Protein AF-A0A7K5X9U5-F1 (afdb_monomer_lite)

pLDDT: mean 81.08, std 15.01, range [49.41, 96.25]

InterPro domains:
  IPR004281 Interleukin-12 alpha [PF03039] (8-74)
  IPR009079 Four-helical cytokine-like, core [G3DSA:1.20.1250.10] (1-88)
  IPR009079 Four-helical cytokine-like, core [SSF47266] (5-85)

Organism: NCBI:txid458190

Radius of gyration: 16.97 Å; chains: 1; bounding box: 42×28×43 Å

Secondary structure (DSSP, 8-state):
----TTSS---GGG-----TTTTS--HHHHHS----S-TTSHHHHHHHHHHHHHHHHHHHHHHHHHHGGG-S-HHHHHHHHHHHHHS--

Foldseek 3Di:
DDQPPQNDDDDPVRDDPDDQCVVDQPLVVLQDPPPPPDPDPCPVVVVVSLLSNLVSLLSSLVSVLVVCVVPPPVVVNVVSVVSNVVSDD

Sequence (89 aa):
QELNTLGFECILEEIDLEDITKNQINTIKACISEDPGVKKKYISSFSIIFFKCLQGIYEDLNAYRAELKNFSDQKVLATIDEMMKVSLP

Structure (mmCIF, N/CA/C/O backbone):
data_AF-A0A7K5X9U5-F1
#
_entry.id   AF-A0A7K5X9U5-F1
#
loop_
_atom_site.group_PDB
_atom_site.id
_atom_site.type_symbol
_atom_site.label_atom_id
_atom_site.label_alt_id
_atom_site.label_comp_id
_atom_site.label_asym_id
_atom_site.label_entity_id
_atom_site.label_seq_id
_atom_site.pdbx_PDB_ins_code
_atom_site.Cartn_x
_atom_site.Cartn_y
_atom_site.Cartn_z
_atom_site.occupancy
_atom_site.B_iso_or_equiv
_atom_site.auth_seq_id
_atom_site.auth_comp_id
_atom_site.auth_asym_id
_atom_site.auth_atom_id
_atom_site.pdbx_PDB_model_num
ATOM 1 N N . GLN A 1 1 ? -7.684 -17.565 21.463 1.00 52.22 1 GLN A N 1
ATOM 2 C CA . GLN A 1 1 ? -7.897 -17.402 20.016 1.00 52.22 1 GLN A CA 1
ATOM 3 C C . GLN A 1 1 ? -7.151 -16.137 19.641 1.00 52.22 1 GLN A C 1
ATOM 5 O O . GLN A 1 1 ? -7.532 -15.077 20.120 1.00 52.22 1 GLN A O 1
ATOM 10 N N . GLU A 1 2 ? -6.001 -16.264 18.977 1.00 55.62 2 GLU A N 1
ATOM 11 C CA . GLU A 1 2 ? -5.272 -15.090 18.486 1.00 55.62 2 GLU A CA 1
ATOM 12 C C . GLU A 1 2 ? -6.105 -14.486 17.360 1.00 55.62 2 GLU A C 1
ATOM 14 O O . GLU A 1 2 ? -6.333 -15.118 16.333 1.00 55.62 2 GLU A O 1
ATOM 19 N N . LEU A 1 3 ? -6.638 -13.295 17.607 1.00 54.22 3 LEU A N 1
ATOM 20 C CA . LEU A 1 3 ? -7.225 -12.478 16.561 1.00 54.22 3 LEU A CA 1
ATOM 21 C C . LEU A 1 3 ? -6.094 -12.101 15.601 1.00 54.22 3 LEU A C 1
ATOM 23 O O . LEU A 1 3 ? -5.024 -11.675 16.037 1.00 54.22 3 LEU A O 1
ATOM 27 N N . ASN A 1 4 ? -6.315 -12.297 14.304 1.00 65.00 4 ASN A N 1
ATOM 28 C CA . ASN A 1 4 ? -5.407 -11.805 13.273 1.00 65.00 4 ASN A CA 1
ATOM 29 C C . ASN A 1 4 ? -5.253 -10.272 13.376 1.00 65.00 4 ASN A C 1
ATOM 31 O O . ASN A 1 4 ? -5.983 -9.606 14.109 1.00 65.00 4 ASN A O 1
ATOM 35 N N . THR A 1 5 ? -4.317 -9.691 12.624 1.00 63.69 5 THR A N 1
ATOM 36 C CA . THR A 1 5 ? -4.013 -8.245 12.653 1.00 63.69 5 THR A CA 1
ATOM 37 C C . THR A 1 5 ? -5.245 -7.351 12.442 1.00 63.69 5 THR A C 1
ATOM 39 O O . THR A 1 5 ? -5.249 -6.196 12.852 1.00 63.69 5 THR A O 1
ATOM 42 N N . LEU A 1 6 ? -6.295 -7.883 11.812 1.00 64.81 6 LEU A N 1
ATOM 43 C CA . LEU A 1 6 ? -7.538 -7.176 11.521 1.00 64.81 6 LEU A CA 1
ATOM 44 C C . LEU A 1 6 ? -8.595 -7.311 12.628 1.00 64.81 6 LEU A C 1
ATOM 46 O O . LEU A 1 6 ? -9.527 -6.515 12.667 1.00 64.81 6 LEU A O 1
ATOM 50 N N . GLY A 1 7 ? -8.449 -8.250 13.566 1.00 67.25 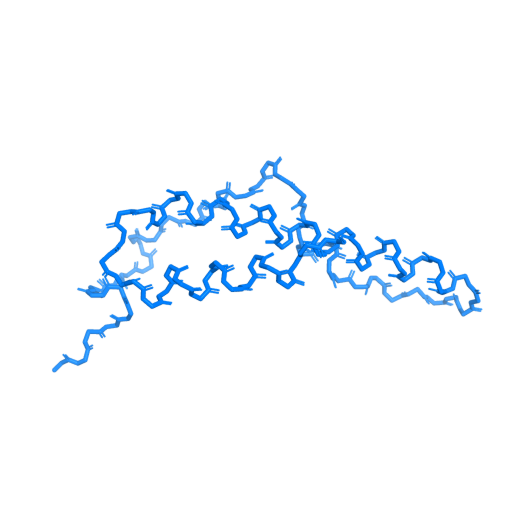7 GLY A N 1
ATOM 51 C CA . GLY A 1 7 ? -9.423 -8.452 14.638 1.00 67.25 7 GLY A CA 1
ATOM 52 C C . GLY A 1 7 ? -10.668 -9.240 14.217 1.00 67.25 7 GLY A C 1
ATOM 53 O O . GLY A 1 7 ? -11.671 -9.206 14.928 1.00 67.25 7 GLY A O 1
ATOM 54 N N . PHE A 1 8 ? -10.630 -9.930 13.077 1.00 71.12 8 PHE A N 1
ATOM 55 C CA . PHE A 1 8 ? -11.720 -10.763 12.562 1.00 71.12 8 PHE A CA 1
ATOM 56 C C . PHE A 1 8 ? -11.204 -11.713 11.480 1.00 71.12 8 PHE A C 1
ATOM 58 O O . PHE A 1 8 ? -10.357 -11.342 10.676 1.00 71.12 8 PHE A O 1
ATOM 65 N N . GLU A 1 9 ? -11.707 -12.943 11.441 1.00 77.25 9 GLU A N 1
ATOM 66 C CA . GLU A 1 9 ? -11.358 -13.928 10.411 1.00 77.25 9 GLU A CA 1
ATOM 67 C C . GLU A 1 9 ? -12.179 -13.664 9.138 1.00 77.25 9 GLU A C 1
ATOM 69 O O . GLU A 1 9 ? -13.391 -13.493 9.234 1.00 77.25 9 GLU A O 1
ATOM 74 N N . CYS A 1 10 ? -11.523 -13.604 7.974 1.00 76.94 10 CYS A N 1
ATOM 75 C CA . CYS A 1 10 ? -12.178 -13.460 6.668 1.00 76.94 10 CYS A CA 1
ATOM 76 C C . CYS A 1 10 ? -12.048 -14.751 5.865 1.00 76.94 10 CYS A C 1
ATOM 78 O O . CYS A 1 10 ? -10.983 -15.377 5.883 1.00 76.94 10 CYS A O 1
ATOM 80 N N . ILE A 1 11 ? -13.078 -15.088 5.089 1.00 84.88 11 ILE A N 1
ATOM 81 C CA . ILE A 1 11 ? -12.988 -16.090 4.014 1.00 84.88 11 ILE A CA 1
ATOM 82 C C . ILE A 1 11 ? -12.753 -15.413 2.659 1.00 84.88 11 ILE A C 1
ATOM 84 O O . ILE A 1 11 ? -13.014 -14.224 2.498 1.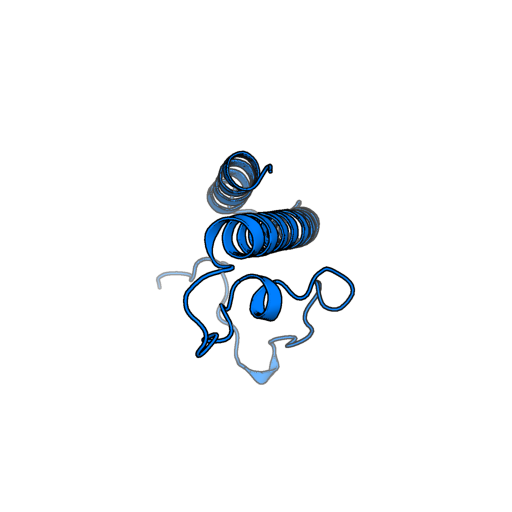00 84.88 11 ILE A O 1
ATOM 88 N N . LEU A 1 12 ? -12.247 -16.157 1.671 1.00 82.50 12 LEU A N 1
ATOM 89 C CA . LEU A 1 12 ? -11.878 -15.602 0.362 1.00 82.50 12 LEU A CA 1
ATOM 90 C C . LEU A 1 12 ? -13.064 -14.926 -0.344 1.00 82.50 12 LEU A C 1
ATOM 92 O O . LEU A 1 12 ? -12.882 -13.943 -1.051 1.00 82.50 12 LEU A O 1
ATOM 96 N N . GLU A 1 13 ? -14.272 -15.436 -0.124 1.00 85.44 13 GLU A N 1
ATOM 97 C CA . GLU A 1 13 ? -15.520 -14.920 -0.681 1.00 85.44 13 GLU A CA 1
ATOM 98 C C . GLU A 1 13 ? -15.924 -13.548 -0.114 1.00 85.44 13 GLU A C 1
ATOM 100 O O . GLU A 1 13 ? -16.710 -12.841 -0.740 1.00 85.44 13 GLU A O 1
ATOM 105 N N . GLU A 1 14 ? -15.402 -13.168 1.054 1.00 81.94 14 GLU A N 1
ATOM 106 C CA . GLU A 1 14 ? -15.650 -11.871 1.699 1.00 81.94 14 GLU A CA 1
ATOM 107 C C . GLU A 1 14 ? -14.604 -10.814 1.314 1.00 81.94 14 GLU A C 1
ATOM 109 O O . GLU A 1 14 ? -14.773 -9.636 1.632 1.00 81.94 14 GLU A O 1
ATOM 114 N N . ILE A 1 15 ? -13.516 -11.223 0.651 1.00 82.12 15 ILE A N 1
ATOM 115 C CA . ILE A 1 15 ? -12.414 -10.336 0.284 1.00 82.12 15 ILE A CA 1
ATOM 116 C C . ILE A 1 15 ? -12.744 -9.648 -1.036 1.00 82.12 15 ILE A C 1
ATOM 118 O O . ILE A 1 15 ? -12.853 -10.286 -2.085 1.00 82.12 15 ILE A O 1
ATOM 122 N N . ASP A 1 16 ? -12.825 -8.323 -0.991 1.00 85.38 16 ASP A N 1
ATOM 123 C CA . ASP A 1 16 ? -12.778 -7.514 -2.197 1.00 85.38 16 ASP A CA 1
ATOM 124 C C . ASP A 1 16 ? -11.354 -7.545 -2.775 1.00 85.38 16 ASP A C 1
ATOM 126 O O . ASP A 1 16 ? -10.390 -7.142 -2.122 1.00 85.38 16 ASP A O 1
ATOM 130 N N . LEU A 1 17 ? -11.221 -8.078 -3.992 1.00 87.00 17 LEU A N 1
ATOM 131 C CA . LEU A 1 17 ? -9.951 -8.168 -4.718 1.00 87.00 17 LEU A CA 1
ATOM 132 C C . LEU A 1 17 ? -9.683 -6.914 -5.564 1.00 87.00 17 LEU A C 1
ATOM 134 O O . LEU A 1 17 ? -8.734 -6.903 -6.354 1.00 87.00 17 LEU A O 1
ATOM 138 N N . GLU A 1 18 ? -10.524 -5.882 -5.458 1.00 90.88 18 GLU A N 1
ATOM 139 C CA . GLU A 1 18 ? -10.298 -4.612 -6.127 1.00 90.88 18 GLU A CA 1
ATOM 140 C C . GLU A 1 18 ? -9.027 -3.929 -5.606 1.00 90.88 18 GLU A C 1
ATOM 142 O O . GLU A 1 18 ? -8.868 -3.624 -4.425 1.00 90.88 18 GLU A O 1
ATOM 147 N N . ASP A 1 19 ? -8.118 -3.646 -6.535 1.00 91.19 19 ASP A N 1
ATOM 148 C CA . ASP A 1 19 ? -6.945 -2.828 -6.270 1.00 91.19 19 ASP A CA 1
ATOM 149 C C . ASP A 1 19 ? -7.347 -1.348 -6.195 1.00 91.19 19 ASP A C 1
ATOM 151 O O . ASP A 1 19 ? -7.671 -0.710 -7.206 1.00 91.19 19 ASP A O 1
ATOM 155 N N . ILE A 1 20 ? -7.298 -0.792 -4.984 1.00 93.50 20 ILE A N 1
ATOM 156 C CA . ILE A 1 20 ? -7.621 0.612 -4.719 1.00 93.50 20 ILE A CA 1
ATOM 157 C C . ILE A 1 20 ? -6.632 1.586 -5.386 1.00 93.50 20 ILE A C 1
ATOM 159 O O . ILE A 1 20 ? -6.965 2.758 -5.572 1.00 93.50 20 ILE A O 1
ATOM 163 N N . THR A 1 21 ? -5.440 1.126 -5.789 1.00 94.19 21 THR A N 1
ATOM 164 C CA . THR A 1 21 ? -4.402 1.953 -6.427 1.00 94.19 21 THR A CA 1
ATOM 165 C C . THR A 1 21 ? -4.325 1.754 -7.941 1.00 94.19 21 THR A C 1
ATOM 167 O O . THR A 1 21 ? -3.513 2.388 -8.612 1.00 94.19 21 THR 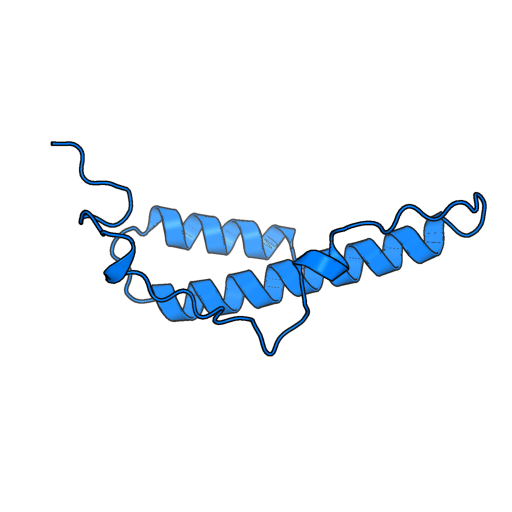A O 1
ATOM 170 N N . LYS A 1 22 ? -5.266 1.005 -8.542 1.00 91.38 22 LYS A N 1
ATOM 171 C CA . LYS A 1 22 ? -5.300 0.684 -9.987 1.00 91.38 22 LYS A CA 1
ATOM 172 C C . LYS A 1 22 ? -5.190 1.878 -10.949 1.00 91.38 22 LYS A C 1
ATOM 174 O O . LYS A 1 22 ? -4.813 1.702 -12.106 1.00 91.38 22 LYS A O 1
ATOM 179 N N . ASN A 1 23 ? -5.572 3.077 -10.500 1.00 91.06 23 ASN A N 1
ATOM 180 C CA . ASN A 1 23 ? -5.547 4.316 -11.287 1.00 91.06 23 ASN A CA 1
ATOM 181 C C . ASN A 1 23 ? -4.262 5.148 -11.083 1.00 91.06 23 ASN A C 1
ATOM 183 O O . ASN A 1 23 ? -4.136 6.218 -11.680 1.00 91.06 23 ASN A O 1
ATOM 187 N N . GLN A 1 24 ? -3.346 4.697 -10.225 1.00 91.69 24 GLN A N 1
ATOM 188 C CA . GLN A 1 24 ? -2.074 5.346 -9.906 1.00 91.69 24 GLN A CA 1
ATOM 189 C C . GLN A 1 24 ? -0.924 4.720 -10.714 1.00 91.69 24 GLN A C 1
ATOM 191 O O . GLN A 1 24 ? -1.143 3.973 -11.677 1.00 91.69 24 GLN A O 1
ATOM 196 N N . ILE A 1 25 ? 0.325 5.054 -10.372 1.00 89.44 25 ILE A N 1
ATOM 197 C CA . ILE A 1 25 ? 1.494 4.371 -10.934 1.00 89.44 25 ILE A CA 1
ATOM 198 C C . ILE A 1 25 ? 1.357 2.868 -10.681 1.00 89.44 25 ILE A C 1
ATOM 200 O O . ILE A 1 25 ? 1.122 2.431 -9.564 1.00 89.44 25 ILE A O 1
ATOM 204 N N . ASN A 1 26 ? 1.564 2.051 -11.717 1.00 92.00 26 ASN A N 1
ATOM 205 C CA . ASN A 1 26 ? 1.661 0.609 -11.526 1.00 92.00 26 ASN A CA 1
ATOM 206 C C . ASN A 1 26 ? 2.986 0.283 -10.817 1.00 92.00 26 ASN A C 1
ATOM 208 O O . ASN A 1 26 ? 4.006 0.043 -11.472 1.00 92.00 26 ASN A O 1
ATOM 212 N N . THR A 1 27 ? 2.969 0.313 -9.484 1.00 92.50 27 THR A N 1
ATOM 213 C CA . THR A 1 27 ? 4.144 0.131 -8.623 1.00 92.50 27 THR A CA 1
ATOM 214 C C . THR A 1 27 ? 4.835 -1.198 -8.891 1.00 92.50 27 THR A C 1
ATOM 216 O O . THR A 1 27 ? 6.058 -1.246 -8.993 1.00 92.50 27 THR A O 1
ATOM 219 N N . ILE A 1 28 ? 4.067 -2.266 -9.136 1.00 90.38 28 ILE A N 1
ATOM 220 C CA . ILE A 1 28 ? 4.604 -3.590 -9.481 1.00 90.38 28 ILE A CA 1
ATOM 221 C C . ILE A 1 28 ? 5.500 -3.499 -10.725 1.00 90.38 28 ILE A C 1
ATOM 223 O O . ILE A 1 28 ? 6.654 -3.921 -10.689 1.00 90.38 28 ILE A O 1
ATOM 227 N N . LYS A 1 29 ? 5.017 -2.892 -11.814 1.00 87.94 29 LYS A N 1
ATOM 228 C CA . LYS A 1 29 ? 5.813 -2.699 -13.037 1.00 87.94 29 LYS A CA 1
ATOM 229 C C . LYS A 1 29 ? 6.964 -1.715 -12.845 1.00 87.94 29 LYS A C 1
ATOM 231 O O . LYS A 1 29 ? 8.007 -1.895 -13.458 1.00 87.94 29 LYS A O 1
ATOM 236 N N . ALA A 1 30 ? 6.785 -0.676 -12.032 1.00 87.56 30 ALA A N 1
ATOM 237 C CA . ALA A 1 30 ? 7.828 0.314 -11.776 1.00 87.56 30 ALA A CA 1
ATOM 238 C C . ALA A 1 30 ? 8.990 -0.253 -10.942 1.00 87.56 30 ALA A C 1
ATOM 240 O O . ALA A 1 30 ? 10.130 0.168 -11.123 1.00 87.56 30 ALA A O 1
ATOM 241 N N . CYS A 1 31 ? 8.710 -1.204 -10.048 1.00 87.12 31 CYS A N 1
ATOM 242 C CA . CYS A 1 31 ? 9.690 -1.799 -9.142 1.00 87.12 31 CYS A CA 1
ATOM 243 C C . CYS A 1 31 ? 10.333 -3.085 -9.674 1.00 87.12 31 CYS A C 1
ATOM 245 O O . CYS A 1 31 ? 11.395 -3.484 -9.192 1.00 87.12 31 CYS A O 1
ATOM 247 N N . ILE A 1 32 ? 9.732 -3.739 -10.670 1.00 83.81 32 ILE A N 1
ATOM 248 C CA . ILE A 1 32 ? 10.347 -4.882 -11.342 1.00 83.81 32 ILE A CA 1
ATOM 249 C C . ILE A 1 32 ? 11.282 -4.355 -12.432 1.00 83.81 32 ILE A C 1
ATOM 251 O O . ILE A 1 32 ? 10.847 -3.790 -13.432 1.00 83.81 32 ILE A O 1
ATOM 255 N N . SER A 1 33 ? 12.587 -4.570 -12.255 1.00 67.25 33 SER A N 1
ATOM 256 C CA . SER A 1 33 ? 13.545 -4.386 -13.344 1.00 67.25 33 SER A CA 1
ATOM 257 C C . SER A 1 33 ? 13.245 -5.428 -14.420 1.00 67.25 33 SER A C 1
ATOM 259 O O . SER A 1 33 ? 13.517 -6.609 -14.217 1.00 67.25 33 SER A O 1
ATOM 261 N N . GLU A 1 34 ? 12.718 -5.012 -15.572 1.00 61.22 34 GLU A N 1
ATOM 262 C CA . GLU A 1 34 ? 12.813 -5.833 -16.783 1.00 61.22 34 GLU A CA 1
ATOM 263 C C . GLU A 1 34 ? 14.303 -6.113 -17.012 1.00 61.22 34 GLU A C 1
ATOM 265 O O . GLU A 1 34 ? 15.082 -5.163 -17.084 1.00 61.22 34 GLU A O 1
ATOM 270 N N . ASP A 1 35 ? 14.720 -7.385 -17.023 1.00 54.19 35 ASP A N 1
ATOM 271 C CA . ASP A 1 35 ? 16.120 -7.782 -17.220 1.00 54.19 35 ASP A CA 1
ATOM 272 C C . ASP A 1 35 ? 16.592 -7.253 -18.583 1.00 54.19 35 ASP A C 1
ATOM 274 O O . ASP A 1 35 ? 16.211 -7.793 -19.631 1.00 54.19 35 ASP A O 1
ATOM 278 N N . PRO A 1 36 ? 17.364 -6.154 -18.631 1.00 49.41 36 PRO A N 1
ATOM 279 C CA . PRO A 1 36 ? 17.762 -5.587 -19.890 1.00 49.41 36 PRO A CA 1
ATOM 280 C C . PRO A 1 36 ? 19.010 -6.360 -20.278 1.00 49.41 36 PRO A C 1
ATOM 282 O O . PRO A 1 36 ? 20.086 -6.135 -19.722 1.00 49.41 36 PRO A O 1
ATOM 285 N N . GLY A 1 37 ? 18.903 -7.232 -21.277 1.00 55.03 37 GLY A N 1
ATOM 286 C CA . GLY A 1 37 ? 20.034 -7.953 -21.872 1.00 55.03 37 GLY A CA 1
ATOM 287 C C . GLY A 1 37 ? 21.144 -7.066 -22.475 1.00 55.03 37 GLY A C 1
ATOM 288 O O . GLY A 1 37 ? 21.880 -7.515 -23.348 1.00 55.03 37 GLY A O 1
ATOM 289 N N . VAL A 1 38 ? 21.296 -5.801 -22.063 1.00 53.19 38 VAL A N 1
ATOM 290 C CA . VAL A 1 38 ? 22.233 -4.826 -22.622 1.00 53.19 38 VAL A CA 1
ATOM 291 C C . VAL A 1 38 ? 22.901 -3.999 -21.514 1.00 53.19 38 VAL A C 1
ATOM 293 O O . VAL A 1 38 ? 22.423 -2.963 -21.048 1.00 53.19 38 VAL A O 1
ATOM 296 N N . LYS A 1 39 ? 24.101 -4.445 -21.137 1.00 53.03 39 LYS A N 1
ATOM 297 C CA . LYS A 1 39 ? 25.052 -3.751 -20.261 1.00 53.03 39 LYS A CA 1
ATOM 298 C C . LYS A 1 39 ? 25.598 -2.498 -20.963 1.00 53.03 39 LYS A C 1
ATOM 300 O O . LYS A 1 39 ? 26.435 -2.647 -21.848 1.00 53.03 39 LYS A O 1
ATOM 305 N N . LYS A 1 40 ? 25.152 -1.287 -20.577 1.00 49.97 40 LYS A N 1
ATOM 306 C CA . LYS A 1 40 ? 25.960 -0.028 -20.516 1.00 49.97 40 LYS A CA 1
ATOM 307 C C . LYS A 1 40 ? 25.159 1.262 -20.266 1.00 49.97 40 LYS A C 1
ATOM 309 O O . LYS A 1 40 ? 25.756 2.233 -19.818 1.00 49.97 40 LYS A O 1
ATOM 314 N N . LYS A 1 41 ? 23.830 1.296 -20.449 1.00 55.12 41 LYS A N 1
ATOM 315 C CA . LYS A 1 41 ? 22.984 2.479 -20.125 1.00 55.12 41 LYS A CA 1
ATOM 316 C C . LYS A 1 41 ? 22.408 2.445 -18.694 1.00 55.12 41 LYS A C 1
ATOM 318 O O . LYS A 1 41 ? 21.399 3.084 -18.407 1.00 55.12 41 LYS A O 1
ATOM 323 N N . TYR A 1 42 ? 23.041 1.662 -17.819 1.00 54.19 42 TYR A N 1
ATOM 324 C CA . TYR A 1 42 ? 22.465 1.132 -16.579 1.00 54.19 42 TYR A CA 1
ATOM 325 C C . TYR A 1 42 ? 22.301 2.179 -15.469 1.00 54.19 42 TYR A C 1
ATOM 327 O O . TYR A 1 42 ? 21.301 2.152 -14.780 1.00 54.19 42 TYR A O 1
ATOM 335 N N . ILE A 1 43 ? 23.218 3.139 -15.300 1.00 55.09 43 ILE A N 1
ATOM 336 C CA . ILE A 1 43 ? 23.200 4.012 -14.105 1.00 55.09 43 ILE A CA 1
ATOM 337 C C . ILE A 1 43 ? 22.043 5.025 -14.150 1.00 55.09 43 ILE A C 1
ATOM 339 O O . ILE A 1 43 ? 21.259 5.107 -13.214 1.00 55.09 43 ILE A O 1
ATOM 343 N N . SER A 1 44 ? 21.887 5.757 -15.260 1.00 55.06 44 SER A N 1
ATOM 344 C CA . SER A 1 44 ? 20.808 6.751 -15.400 1.00 55.06 44 SER A CA 1
ATOM 345 C C . SER A 1 44 ? 19.422 6.104 -15.480 1.00 55.06 44 SER A C 1
ATOM 347 O O . SER A 1 44 ? 18.471 6.638 -14.915 1.00 55.06 44 SER A O 1
ATOM 349 N N . SER A 1 45 ? 19.300 4.956 -16.153 1.00 59.22 45 SER A N 1
ATOM 350 C CA . SER A 1 45 ? 18.030 4.224 -16.229 1.00 59.22 45 SER A CA 1
ATOM 351 C C . SER A 1 45 ? 17.659 3.590 -14.891 1.00 59.22 45 SER A C 1
ATOM 353 O O . SER A 1 45 ? 16.506 3.697 -14.492 1.00 59.22 45 SER A O 1
ATOM 355 N N . PHE A 1 46 ? 18.626 3.024 -14.161 1.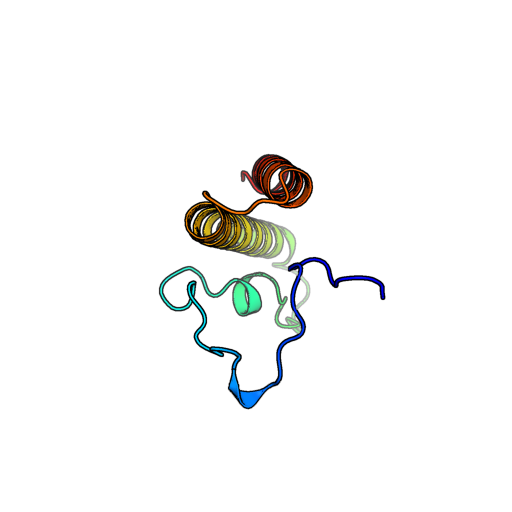00 62.88 46 PHE A N 1
ATOM 356 C CA . PHE A 1 46 ? 18.408 2.468 -12.827 1.00 62.88 46 PHE A CA 1
ATOM 357 C C . PHE A 1 46 ? 17.937 3.537 -11.843 1.00 62.88 46 PHE A C 1
ATOM 359 O O . PHE A 1 46 ? 16.954 3.314 -11.148 1.00 62.88 46 PHE A O 1
ATOM 366 N N . SER A 1 47 ? 18.555 4.725 -11.842 1.00 67.50 47 SER A N 1
ATOM 367 C CA . SER A 1 47 ? 18.083 5.839 -11.013 1.00 67.50 47 SER A CA 1
ATOM 368 C C . SER A 1 47 ? 16.645 6.240 -11.356 1.00 67.50 47 SER A C 1
ATOM 370 O O . SER A 1 47 ? 15.832 6.385 -10.454 1.00 67.50 47 SER A O 1
ATOM 372 N N . ILE A 1 48 ? 16.292 6.363 -12.641 1.00 69.75 48 ILE A N 1
ATOM 373 C CA . ILE A 1 48 ? 14.929 6.747 -13.059 1.00 69.75 48 ILE A CA 1
ATOM 374 C C . ILE A 1 48 ? 13.891 5.669 -12.704 1.00 69.75 48 ILE A C 1
ATOM 376 O O . ILE A 1 48 ? 12.795 6.006 -12.261 1.00 69.75 48 ILE A O 1
ATOM 380 N N . ILE A 1 49 ? 14.220 4.387 -12.891 1.00 74.38 49 ILE A N 1
ATOM 381 C CA . ILE A 1 49 ? 13.356 3.258 -12.510 1.00 74.38 49 ILE A CA 1
ATOM 382 C C . ILE A 1 49 ? 13.161 3.247 -10.991 1.00 74.38 49 ILE A C 1
ATOM 384 O O . ILE A 1 49 ? 12.033 3.151 -10.517 1.00 74.38 49 ILE A O 1
ATOM 388 N N . PHE A 1 50 ? 14.239 3.448 -10.232 1.00 81.31 50 PHE A N 1
ATOM 389 C CA . PHE A 1 50 ? 14.195 3.502 -8.776 1.00 81.31 50 PHE A CA 1
ATOM 390 C C . PHE A 1 50 ? 13.326 4.660 -8.262 1.00 81.31 50 PHE A C 1
ATOM 392 O O . PHE A 1 50 ? 12.470 4.435 -7.413 1.00 81.31 50 PHE A O 1
ATOM 399 N N . PHE A 1 51 ? 13.451 5.867 -8.830 1.00 86.62 51 PHE A N 1
ATOM 400 C CA . PHE A 1 51 ? 12.591 7.000 -8.462 1.00 86.62 51 PHE A CA 1
ATOM 401 C C . PHE A 1 51 ? 11.112 6.739 -8.758 1.00 86.62 51 PHE A C 1
ATOM 403 O O . PHE A 1 51 ? 10.263 7.051 -7.930 1.00 86.62 51 PHE A O 1
ATOM 410 N N . LYS A 1 52 ? 10.787 6.133 -9.907 1.00 87.94 52 LYS A N 1
ATOM 411 C CA . LYS A 1 52 ? 9.398 5.773 -10.235 1.00 87.94 52 LYS A CA 1
ATOM 412 C C . LYS A 1 52 ? 8.840 4.692 -9.315 1.00 87.94 52 LYS A C 1
ATOM 414 O O . LYS A 1 52 ? 7.668 4.757 -8.964 1.00 87.94 52 LYS A O 1
ATOM 419 N N . CYS A 1 53 ? 9.664 3.720 -8.930 1.00 90.88 53 CYS A N 1
ATOM 420 C CA . CYS A 1 53 ? 9.289 2.705 -7.951 1.00 90.88 53 CYS A CA 1
ATOM 421 C C . CYS A 1 53 ? 8.987 3.341 -6.587 1.00 90.88 53 CYS A C 1
ATOM 423 O O . CYS A 1 53 ? 7.917 3.107 -6.036 1.00 90.88 53 CYS A O 1
ATOM 425 N N . LEU A 1 54 ? 9.879 4.199 -6.077 1.00 92.06 54 LEU A N 1
ATOM 426 C CA . LEU A 1 54 ? 9.663 4.900 -4.808 1.00 92.06 54 LEU A CA 1
ATOM 427 C C . LEU A 1 54 ? 8.431 5.808 -4.845 1.00 92.06 54 LEU A C 1
ATOM 429 O O . LEU A 1 54 ? 7.645 5.799 -3.901 1.00 92.06 54 LEU A O 1
ATOM 433 N N . GLN A 1 55 ? 8.226 6.531 -5.949 1.00 92.56 55 GLN A N 1
ATOM 434 C CA . GLN A 1 55 ? 7.032 7.347 -6.140 1.00 92.56 55 GLN A CA 1
ATOM 435 C C . GLN A 1 55 ? 5.755 6.494 -6.099 1.00 92.56 55 GLN A C 1
ATOM 437 O O . GLN A 1 55 ? 4.818 6.858 -5.396 1.00 92.56 55 GLN A O 1
ATOM 442 N N . GLY A 1 56 ? 5.731 5.353 -6.798 1.00 93.81 56 GLY A N 1
ATOM 443 C CA . GLY A 1 56 ? 4.592 4.430 -6.768 1.00 93.81 56 GLY A CA 1
ATOM 444 C C . GLY A 1 56 ? 4.311 3.901 -5.361 1.00 93.81 56 GLY A C 1
ATOM 445 O O . GLY A 1 56 ? 3.182 3.979 -4.891 1.00 93.81 56 GLY A O 1
ATOM 446 N N . ILE A 1 57 ? 5.353 3.480 -4.633 1.00 94.62 57 ILE A N 1
ATOM 447 C CA . ILE A 1 57 ? 5.221 3.044 -3.233 1.00 94.62 57 ILE A CA 1
ATOM 448 C C . ILE A 1 57 ? 4.625 4.161 -2.364 1.00 94.62 57 ILE A C 1
ATOM 450 O O . ILE A 1 57 ? 3.755 3.902 -1.538 1.00 94.62 57 ILE A O 1
ATOM 454 N N . TYR A 1 58 ? 5.072 5.405 -2.537 1.00 95.56 58 TYR A N 1
ATOM 455 C CA . TYR A 1 58 ? 4.548 6.538 -1.777 1.00 95.56 58 TYR A CA 1
ATOM 456 C C . TYR A 1 58 ? 3.065 6.823 -2.081 1.00 95.56 58 TYR A C 1
ATOM 458 O O . TYR A 1 58 ? 2.288 7.093 -1.162 1.00 95.56 58 TYR A O 1
ATOM 466 N N . GLU A 1 59 ? 2.659 6.761 -3.352 1.00 95.69 59 GLU A N 1
ATOM 467 C CA . GLU A 1 59 ? 1.261 6.928 -3.776 1.00 95.69 59 GLU A CA 1
ATOM 468 C C . GLU A 1 59 ? 0.367 5.804 -3.218 1.00 95.69 59 GLU A C 1
ATOM 470 O O . GLU A 1 59 ? -0.682 6.098 -2.630 1.00 95.69 59 GLU A O 1
ATOM 475 N N . ASP A 1 60 ? 0.839 4.553 -3.270 1.00 96.25 60 ASP A N 1
ATOM 476 C CA . ASP A 1 60 ? 0.138 3.399 -2.706 1.00 96.25 60 ASP A CA 1
ATOM 477 C C . ASP A 1 60 ? -0.046 3.549 -1.189 1.00 96.25 60 ASP A C 1
ATOM 479 O O . ASP A 1 60 ? -1.156 3.417 -0.665 1.00 96.25 60 ASP A O 1
ATOM 483 N N . LEU A 1 61 ? 1.030 3.875 -0.463 1.00 96.12 61 LEU A N 1
ATOM 484 C CA . LEU A 1 61 ? 0.985 4.067 0.989 1.00 96.12 61 LEU A CA 1
ATOM 485 C C . LEU A 1 61 ? 0.018 5.187 1.382 1.00 96.12 61 LEU A C 1
ATOM 487 O O . LEU A 1 61 ? -0.722 5.029 2.351 1.00 96.12 61 LEU A O 1
ATOM 491 N N . ASN A 1 62 ? -0.032 6.283 0.620 1.00 95.31 62 ASN A N 1
ATOM 492 C CA . ASN A 1 62 ? -1.007 7.354 0.828 1.00 95.31 62 ASN A CA 1
ATOM 493 C C . ASN A 1 62 ? -2.456 6.872 0.680 1.00 95.31 62 ASN A C 1
ATOM 495 O O . ASN A 1 62 ? -3.307 7.233 1.498 1.00 95.31 62 ASN A O 1
ATOM 499 N N . ALA A 1 63 ? -2.745 6.061 -0.342 1.00 95.81 63 ALA A N 1
ATOM 500 C CA . ALA A 1 63 ? -4.078 5.505 -0.560 1.00 95.81 63 ALA A CA 1
ATOM 501 C C . ALA A 1 63 ? -4.488 4.582 0.596 1.00 95.81 63 ALA A C 1
ATOM 503 O O . ALA A 1 63 ? -5.530 4.795 1.220 1.00 95.81 63 ALA A O 1
ATOM 504 N N . TYR A 1 64 ? -3.623 3.632 0.969 1.00 94.62 64 TYR A N 1
ATOM 505 C CA . TYR A 1 64 ? -3.870 2.753 2.114 1.00 94.62 64 TYR A CA 1
ATOM 506 C C . TYR A 1 64 ? -4.011 3.536 3.421 1.00 94.62 64 TYR A C 1
ATOM 508 O O . TYR A 1 64 ? -4.871 3.222 4.245 1.00 94.62 64 TYR A O 1
ATOM 516 N N . ARG A 1 65 ? -3.215 4.593 3.617 1.00 95.44 65 ARG A N 1
ATOM 517 C CA . ARG A 1 65 ? -3.304 5.443 4.807 1.00 95.44 65 ARG A CA 1
ATOM 518 C C . ARG A 1 65 ? -4.655 6.145 4.925 1.00 95.44 65 ARG A C 1
ATOM 520 O O . ARG A 1 65 ? -5.154 6.298 6.044 1.00 95.44 65 ARG A O 1
ATOM 527 N N . ALA A 1 66 ? -5.227 6.575 3.800 1.00 95.06 66 ALA A N 1
ATOM 528 C CA . ALA A 1 66 ? -6.530 7.228 3.743 1.00 95.06 66 ALA A CA 1
ATOM 529 C C . ALA A 1 66 ? -7.683 6.256 4.040 1.00 95.06 66 ALA A C 1
ATOM 531 O O . ALA A 1 66 ? -8.572 6.606 4.821 1.00 95.06 66 ALA A O 1
ATOM 532 N N . GLU A 1 67 ? -7.635 5.038 3.492 1.00 93.06 67 GLU A N 1
ATOM 533 C CA . GLU A 1 67 ? -8.619 3.980 3.771 1.00 93.06 67 GLU A CA 1
ATOM 534 C C . GLU A 1 67 ? -8.558 3.523 5.237 1.00 93.06 67 GLU A C 1
ATOM 536 O O . GLU A 1 67 ? -9.576 3.404 5.921 1.00 93.06 67 GLU A O 1
ATOM 541 N N . LEU A 1 68 ? -7.347 3.377 5.781 1.00 92.19 68 LEU A N 1
ATOM 542 C CA . LEU A 1 68 ? -7.122 2.936 7.157 1.00 92.19 68 LEU A CA 1
ATOM 543 C C . LEU A 1 68 ? -7.231 4.061 8.197 1.00 92.19 68 LEU A C 1
ATOM 545 O O . LEU A 1 68 ? -6.971 3.825 9.373 1.00 92.19 68 LEU A O 1
ATOM 549 N N . LYS A 1 69 ? -7.628 5.288 7.839 1.00 91.00 69 LYS A N 1
ATOM 550 C CA . LYS A 1 69 ? -7.610 6.447 8.763 1.00 91.00 69 LYS A CA 1
ATOM 551 C C . LYS A 1 69 ? -8.336 6.222 10.099 1.00 91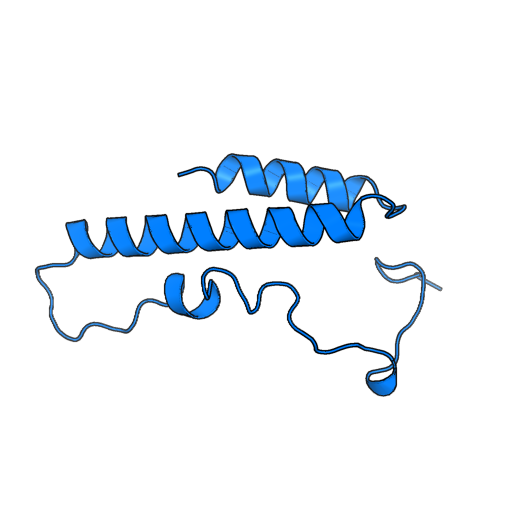.00 69 LYS A C 1
ATOM 553 O O . LYS A 1 69 ? -7.964 6.831 11.098 1.00 91.00 69 LYS A O 1
ATOM 558 N N . ASN A 1 70 ? -9.354 5.360 10.106 1.00 89.75 70 ASN A N 1
ATOM 559 C CA . ASN A 1 70 ? -10.169 5.024 11.276 1.00 89.75 70 ASN A CA 1
ATOM 560 C C . ASN A 1 70 ? -9.839 3.637 11.857 1.00 89.75 70 ASN A C 1
ATOM 562 O O . ASN A 1 70 ? -10.596 3.117 12.676 1.00 89.75 70 ASN A O 1
ATOM 566 N N . PHE A 1 71 ? -8.749 3.011 11.411 1.00 90.19 71 PHE A N 1
ATOM 567 C CA . PHE A 1 71 ? -8.353 1.681 11.847 1.00 90.19 71 PHE A CA 1
ATOM 568 C C . PHE A 1 71 ? -7.873 1.702 13.303 1.00 90.19 71 PHE A C 1
ATOM 570 O O . PHE A 1 71 ? -7.177 2.622 13.741 1.00 90.19 71 PHE A O 1
ATOM 577 N N . SER A 1 72 ? -8.262 0.686 14.074 1.00 87.44 72 SER A N 1
ATOM 578 C CA . SER A 1 72 ? -7.999 0.634 15.515 1.00 87.44 72 SER A CA 1
ATOM 579 C C . SER A 1 72 ? -6.527 0.400 15.849 1.00 87.44 72 SER A C 1
ATOM 581 O O . SER A 1 72 ? -6.059 0.871 16.887 1.00 87.44 72 SER A O 1
ATOM 583 N N . ASP A 1 73 ? -5.783 -0.298 14.986 1.00 88.62 73 ASP A N 1
ATOM 584 C CA . ASP A 1 73 ? -4.361 -0.557 15.208 1.00 88.62 73 ASP A CA 1
ATOM 585 C C . ASP A 1 73 ? -3.500 0.644 14.787 1.00 88.62 73 ASP A C 1
ATOM 587 O O . ASP A 1 73 ? -3.099 0.813 13.633 1.00 88.62 73 ASP A O 1
ATOM 591 N N . GLN A 1 74 ? -3.169 1.471 15.775 1.00 89.88 74 GLN A N 1
ATOM 592 C CA . GLN A 1 74 ? -2.303 2.636 15.598 1.00 89.88 74 GLN A CA 1
ATOM 593 C C . GLN A 1 74 ? -0.867 2.265 15.200 1.00 89.88 74 GLN A C 1
ATOM 595 O O . GLN A 1 74 ? -0.167 3.089 14.614 1.00 89.88 74 GLN A O 1
ATOM 600 N N . LYS A 1 75 ? -0.408 1.037 15.480 1.00 92.19 75 LYS A N 1
ATOM 601 C CA . LYS A 1 75 ? 0.936 0.584 15.103 1.00 92.19 75 LYS A CA 1
ATOM 602 C C . LYS A 1 75 ? 1.041 0.383 13.595 1.00 92.19 75 LYS A C 1
ATOM 604 O O . LYS A 1 75 ? 2.073 0.721 13.016 1.00 92.19 75 LYS A O 1
ATOM 609 N N . VAL A 1 76 ? -0.018 -0.118 12.958 1.00 91.62 76 VAL A N 1
ATOM 610 C CA . VAL A 1 76 ? -0.087 -0.232 11.493 1.00 91.62 76 VAL A CA 1
ATOM 611 C C . VAL A 1 76 ? -0.032 1.156 10.858 1.00 91.62 76 VAL A C 1
ATOM 613 O O . VAL A 1 76 ? 0.790 1.385 9.975 1.00 91.62 76 VAL A O 1
ATOM 616 N N . LEU A 1 77 ? -0.816 2.110 11.369 1.00 93.62 77 LEU A N 1
ATOM 617 C CA . LEU A 1 77 ? -0.821 3.489 10.864 1.00 93.62 77 LEU A CA 1
ATOM 618 C C . LEU A 1 77 ? 0.540 4.174 11.013 1.00 93.62 77 LEU A C 1
ATOM 620 O O . LEU A 1 77 ? 1.044 4.740 10.049 1.00 93.62 77 LEU A O 1
ATOM 624 N N . ALA A 1 78 ? 1.170 4.051 12.184 1.00 94.75 78 ALA A N 1
ATOM 625 C CA . ALA A 1 78 ? 2.510 4.582 12.413 1.00 94.75 78 ALA A CA 1
ATOM 626 C C . ALA A 1 78 ? 3.556 3.930 11.494 1.00 94.75 78 ALA A C 1
ATOM 628 O O . ALA A 1 78 ? 4.470 4.599 11.024 1.00 94.75 78 ALA A O 1
ATOM 629 N N . THR A 1 79 ? 3.418 2.633 11.207 1.00 95.19 79 THR A N 1
ATOM 630 C CA . THR A 1 79 ? 4.323 1.925 10.289 1.00 95.19 79 THR A CA 1
ATOM 631 C C . THR A 1 79 ? 4.189 2.451 8.861 1.00 95.19 79 THR A C 1
ATOM 633 O O . THR A 1 79 ? 5.206 2.679 8.210 1.00 95.19 79 THR A O 1
ATOM 636 N N . ILE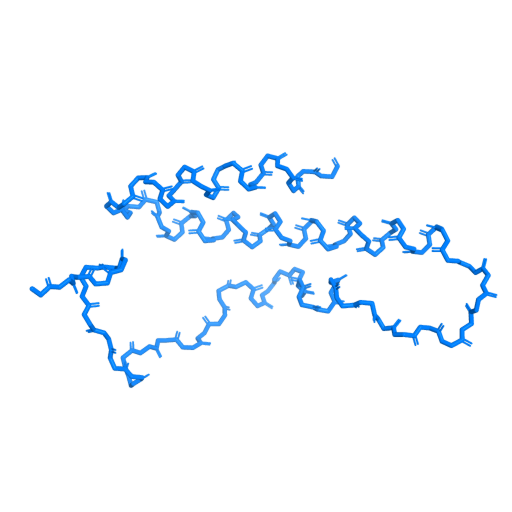 A 1 80 ? 2.961 2.699 8.393 1.00 95.31 80 ILE A N 1
ATOM 637 C CA . ILE A 1 80 ? 2.712 3.330 7.089 1.00 95.31 80 ILE A CA 1
ATOM 638 C C . ILE A 1 80 ? 3.331 4.734 7.056 1.00 95.31 80 ILE A C 1
ATOM 640 O O . ILE A 1 80 ? 4.042 5.060 6.108 1.00 95.31 80 ILE A O 1
ATOM 644 N N . ASP A 1 81 ? 3.139 5.529 8.114 1.00 95.12 81 ASP A N 1
ATOM 645 C CA . ASP A 1 81 ? 3.699 6.882 8.220 1.00 95.12 81 ASP A CA 1
ATOM 646 C C . ASP A 1 81 ? 5.246 6.872 8.169 1.00 95.12 81 ASP A C 1
ATOM 648 O O . ASP A 1 81 ? 5.853 7.731 7.526 1.00 95.12 81 ASP A O 1
ATOM 652 N N . GLU A 1 82 ? 5.909 5.890 8.793 1.00 95.81 82 GLU A N 1
ATOM 653 C CA . GLU A 1 82 ? 7.368 5.718 8.694 1.00 95.81 82 GLU A CA 1
ATOM 654 C C . GLU A 1 82 ? 7.821 5.237 7.309 1.00 95.81 82 GLU A C 1
ATOM 656 O O . GLU A 1 82 ? 8.812 5.742 6.778 1.00 95.81 82 GLU A O 1
ATOM 661 N N . MET A 1 83 ? 7.090 4.305 6.687 1.00 93.75 83 MET A N 1
ATOM 662 C CA . MET A 1 83 ? 7.381 3.854 5.321 1.00 93.75 83 MET A CA 1
ATOM 663 C C . MET A 1 83 ? 7.280 5.012 4.323 1.00 93.75 83 MET A C 1
ATOM 665 O O . MET A 1 83 ? 8.150 5.176 3.473 1.00 93.75 83 MET A O 1
ATOM 669 N N . MET A 1 84 ? 6.288 5.889 4.479 1.00 93.50 84 MET A N 1
ATOM 670 C CA . MET A 1 84 ? 6.140 7.060 3.619 1.00 93.50 84 MET A CA 1
ATOM 671 C C . MET A 1 84 ? 7.336 8.011 3.701 1.00 93.50 84 MET A C 1
ATOM 673 O O . MET A 1 84 ? 7.726 8.565 2.677 1.00 93.50 84 MET A O 1
ATOM 677 N N . LYS A 1 85 ? 7.956 8.189 4.877 1.00 91.38 85 LYS A N 1
ATOM 678 C CA . LYS A 1 85 ? 9.137 9.061 5.036 1.00 91.38 85 LYS A CA 1
ATOM 679 C C . LYS A 1 85 ? 10.346 8.566 4.250 1.00 91.38 85 LYS A C 1
ATOM 681 O O . LYS A 1 85 ? 11.118 9.386 3.762 1.00 91.38 85 LYS A O 1
ATOM 686 N N . VAL A 1 86 ? 10.523 7.248 4.146 1.00 83.75 86 VAL A N 1
ATOM 687 C CA . VAL A 1 86 ? 11.659 6.641 3.430 1.00 83.75 86 VAL A CA 1
ATOM 688 C C . VAL A 1 86 ? 11.395 6.456 1.934 1.00 83.75 86 VAL A C 1
ATOM 690 O O . VAL A 1 86 ? 12.335 6.226 1.180 1.00 83.75 86 VAL A O 1
ATOM 693 N N . SER A 1 87 ? 10.136 6.571 1.504 1.00 80.44 87 SER A N 1
ATOM 694 C CA . SER A 1 87 ? 9.725 6.508 0.095 1.00 80.44 87 SER A CA 1
ATOM 695 C C . SER A 1 87 ? 9.655 7.874 -0.593 1.00 80.44 87 SER A C 1
ATOM 697 O O . SER A 1 87 ? 9.374 7.928 -1.789 1.00 80.44 87 SER A O 1
ATOM 699 N N . LEU A 1 88 ? 9.912 8.970 0.129 1.00 71.12 88 LEU A N 1
ATOM 700 C CA . LEU A 1 88 ? 10.042 10.296 -0.473 1.00 71.12 88 LEU A CA 1
ATOM 701 C C . LEU A 1 88 ? 11.260 10.313 -1.423 1.00 71.12 88 LEU A C 1
ATOM 703 O O . LEU A 1 88 ? 12.355 9.952 -0.984 1.00 71.12 88 LEU A O 1
ATOM 707 N N . PRO A 1 89 ? 11.081 10.691 -2.702 1.00 58.16 89 PRO A N 1
ATOM 708 C CA . PRO A 1 89 ? 12.172 10.776 -3.671 1.00 58.16 89 PRO A CA 1
ATOM 709 C C . PRO A 1 89 ? 13.186 11.886 -3.359 1.00 58.16 89 PRO A C 1
ATOM 711 O O . PRO A 1 89 ? 12.801 12.915 -2.755 1.00 58.16 89 PRO A O 1
#